Protein AF-A0A2E7DPV4-F1 (afdb_monomer_lite)

Structure (mmCIF, N/CA/C/O backbone):
data_AF-A0A2E7DPV4-F1
#
_entry.id   AF-A0A2E7DPV4-F1
#
loop_
_atom_site.group_PDB
_atom_site.id
_atom_site.type_symbol
_atom_site.label_atom_id
_atom_site.label_alt_id
_atom_site.label_comp_id
_atom_site.label_asym_id
_atom_site.label_entity_id
_atom_site.label_seq_id
_atom_site.pdbx_PDB_ins_code
_atom_site.Cartn_x
_atom_site.Cartn_y
_atom_site.Cartn_z
_atom_site.occupancy
_atom_site.B_iso_or_equiv
_atom_site.auth_seq_id
_atom_site.auth_comp_id
_atom_site.auth_asym_id
_atom_site.auth_atom_id
_atom_site.pdbx_PDB_model_num
ATOM 1 N N . MET A 1 1 ? -15.665 -4.198 -2.632 1.00 67.81 1 MET A N 1
ATOM 2 C CA . MET A 1 1 ? -15.375 -3.955 -4.067 1.00 67.81 1 MET A CA 1
ATOM 3 C C . MET A 1 1 ? -13.875 -3.827 -4.183 1.00 67.81 1 MET A C 1
ATOM 5 O O . MET A 1 1 ? -13.317 -3.125 -3.350 1.00 67.81 1 MET A O 1
ATOM 9 N N . ILE A 1 2 ? -13.249 -4.512 -5.136 1.00 69.31 2 ILE A N 1
ATOM 10 C CA . ILE A 1 2 ? -11.830 -4.318 -5.422 1.00 69.31 2 ILE A CA 1
ATOM 11 C C . ILE A 1 2 ? -11.692 -3.713 -6.819 1.00 69.31 2 ILE A C 1
ATOM 13 O O . ILE A 1 2 ? -12.317 -4.204 -7.759 1.00 69.31 2 ILE A O 1
ATOM 17 N N . ASP A 1 3 ? -10.937 -2.629 -6.908 1.00 80.12 3 ASP A N 1
ATOM 18 C CA . ASP A 1 3 ? -10.481 -1.984 -8.138 1.00 80.12 3 ASP A CA 1
ATOM 19 C C . ASP A 1 3 ? -8.960 -2.196 -8.246 1.00 80.12 3 ASP A C 1
ATOM 21 O O . ASP A 1 3 ? -8.350 -2.760 -7.336 1.00 80.12 3 ASP A O 1
ATOM 25 N N . GLN A 1 4 ? -8.329 -1.766 -9.333 1.00 80.81 4 GLN A N 1
ATOM 26 C CA . GLN A 1 4 ? -6.889 -1.855 -9.548 1.00 80.81 4 GLN A CA 1
ATOM 27 C C . GLN A 1 4 ? -6.087 -1.220 -8.407 1.00 80.81 4 GLN A C 1
ATOM 29 O O . GLN A 1 4 ? -5.047 -1.764 -8.047 1.00 80.81 4 GLN A O 1
ATOM 34 N N . THR A 1 5 ? -6.581 -0.129 -7.818 1.00 92.75 5 THR A N 1
ATOM 35 C CA . THR A 1 5 ? -5.847 0.657 -6.818 1.00 92.75 5 THR A CA 1
ATOM 36 C C . THR A 1 5 ? -6.545 0.777 -5.468 1.00 92.75 5 THR A C 1
ATOM 38 O O . THR A 1 5 ? -5.992 1.401 -4.576 1.00 92.75 5 THR A O 1
ATOM 41 N N . PHE A 1 6 ? -7.727 0.188 -5.257 1.00 97.06 6 PHE A N 1
ATOM 42 C CA . PHE A 1 6 ? -8.367 0.245 -3.940 1.00 97.06 6 PHE A CA 1
ATOM 43 C C . PHE A 1 6 ? -9.228 -0.976 -3.620 1.00 97.06 6 PHE A C 1
ATOM 45 O O . PHE A 1 6 ? -9.731 -1.676 -4.502 1.00 97.06 6 PHE A O 1
ATOM 52 N N . LEU A 1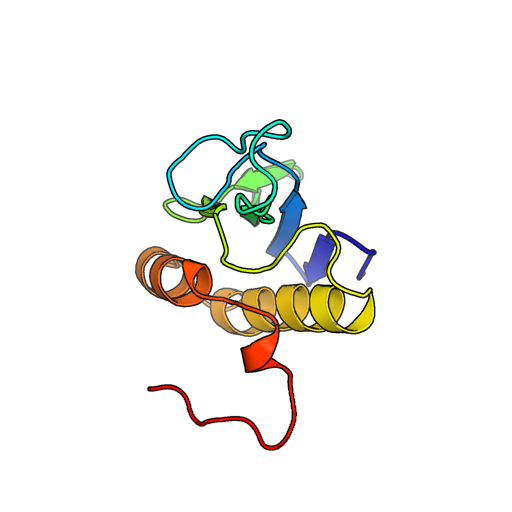 7 ? -9.441 -1.212 -2.327 1.00 98.19 7 LEU A N 1
ATOM 53 C CA . LEU A 1 7 ? -10.310 -2.251 -1.788 1.00 98.19 7 LEU A CA 1
ATOM 54 C C . LEU A 1 7 ? -11.197 -1.675 -0.683 1.00 98.19 7 LEU A C 1
ATOM 56 O O . LEU A 1 7 ? -10.708 -1.142 0.304 1.00 98.19 7 LEU A O 1
ATOM 60 N N . VAL A 1 8 ? -12.513 -1.843 -0.825 1.00 97.94 8 VAL A N 1
ATOM 61 C CA . VAL A 1 8 ? -13.504 -1.527 0.217 1.00 97.94 8 VAL A CA 1
ATOM 62 C C . VAL A 1 8 ? -14.128 -2.807 0.761 1.00 97.94 8 VAL A C 1
ATOM 64 O O . VAL A 1 8 ? -14.678 -3.607 -0.013 1.00 97.94 8 VAL A O 1
ATOM 67 N N . GLN A 1 9 ? -14.116 -2.944 2.087 1.00 97.25 9 GLN A N 1
ATOM 68 C CA . GLN A 1 9 ? -14.791 -3.986 2.854 1.00 97.25 9 GLN A CA 1
ATOM 69 C C . GLN A 1 9 ? -15.478 -3.336 4.058 1.00 97.25 9 GLN A C 1
ATOM 71 O O . GLN A 1 9 ? -14.812 -2.722 4.877 1.00 97.25 9 GLN A O 1
ATOM 76 N N . GLY A 1 10 ? -16.804 -3.455 4.172 1.00 95.69 10 GLY A N 1
ATOM 77 C CA . GLY A 1 10 ? -17.546 -2.860 5.290 1.00 95.69 10 GLY A CA 1
ATOM 78 C C . GLY A 1 10 ? -17.326 -1.346 5.421 1.00 95.69 10 GLY A C 1
ATOM 79 O O . GLY A 1 10 ? -17.588 -0.590 4.484 1.00 95.69 10 GLY A O 1
ATOM 80 N N . ASP A 1 11 ? -16.862 -0.932 6.595 1.00 95.94 11 ASP A N 1
ATOM 81 C CA . ASP A 1 11 ? -16.482 0.427 6.993 1.00 95.94 11 ASP A CA 1
ATOM 82 C C . ASP A 1 11 ? -14.976 0.704 6.852 1.00 95.94 11 ASP A C 1
ATOM 84 O O . ASP A 1 11 ?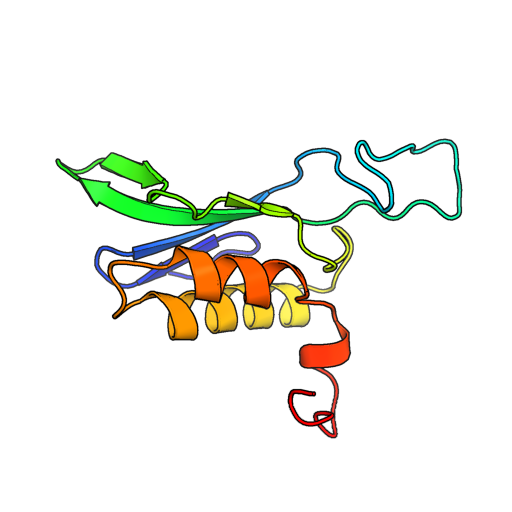 -14.501 1.741 7.310 1.00 95.94 11 ASP A O 1
ATOM 88 N N . ARG A 1 12 ? -14.235 -0.184 6.180 1.00 97.44 12 ARG A N 1
ATOM 89 C CA . ARG A 1 12 ? -12.801 -0.061 5.917 1.00 97.44 12 ARG A CA 1
ATOM 90 C C . ARG A 1 12 ? -12.522 0.074 4.424 1.00 97.44 12 ARG A C 1
ATOM 92 O O . ARG A 1 12 ? -13.105 -0.625 3.584 1.00 97.44 12 ARG A O 1
ATOM 99 N N . ARG A 1 13 ? -11.572 0.939 4.092 1.00 98.06 13 ARG A N 1
ATOM 100 C CA . ARG A 1 13 ? -11.053 1.136 2.742 1.00 98.06 13 ARG A CA 1
ATOM 101 C C . ARG A 1 13 ? -9.527 1.156 2.771 1.00 98.06 13 ARG A C 1
ATOM 103 O O . ARG A 1 13 ? -8.934 1.710 3.685 1.00 98.06 13 ARG A O 1
ATOM 110 N N . VAL A 1 14 ? -8.915 0.534 1.772 1.00 98.44 14 VAL A N 1
ATOM 111 C CA . VAL A 1 14 ? -7.477 0.601 1.510 1.00 98.44 14 VAL A CA 1
ATOM 112 C C . VAL A 1 14 ? -7.287 1.149 0.108 1.00 98.44 14 VAL A C 1
ATOM 114 O O . VAL A 1 14 ? -7.907 0.633 -0.823 1.00 98.44 14 VAL A O 1
ATOM 117 N N . ASP A 1 15 ? -6.427 2.146 -0.047 1.00 98.25 15 ASP A N 1
ATOM 118 C CA . ASP A 1 15 ? -6.034 2.700 -1.343 1.00 98.25 15 ASP A CA 1
ATOM 119 C C . ASP A 1 15 ? -4.540 2.520 -1.559 1.00 98.25 15 ASP A C 1
ATOM 121 O O . ASP A 1 15 ? -3.771 2.557 -0.607 1.00 98.25 15 ASP A O 1
ATOM 125 N N . LEU A 1 16 ? -4.148 2.358 -2.818 1.00 98.12 16 LEU A N 1
ATOM 126 C CA . LEU A 1 16 ? -2.793 2.505 -3.320 1.00 98.12 16 LEU A CA 1
ATOM 127 C C . LEU A 1 16 ? -2.766 3.705 -4.264 1.00 98.12 16 LEU A C 1
ATOM 129 O O . LEU A 1 16 ? -3.593 3.804 -5.173 1.00 98.12 16 LEU A O 1
ATOM 133 N N . TRP A 1 17 ? -1.826 4.620 -4.068 1.00 96.88 17 TRP A N 1
ATOM 134 C CA . TRP A 1 17 ? -1.704 5.817 -4.896 1.00 96.88 17 TRP A CA 1
ATOM 135 C C . TRP A 1 17 ? -0.243 6.236 -5.087 1.00 96.88 17 TRP A C 1
ATOM 137 O O . TRP A 1 17 ? 0.624 5.904 -4.280 1.00 96.88 17 TRP A O 1
ATOM 147 N N . GLN A 1 18 ? 0.041 6.909 -6.206 1.00 96.31 18 GLN A N 1
ATOM 148 C CA . GLN A 1 18 ? 1.389 7.367 -6.554 1.00 96.31 18 GLN A CA 1
ATOM 149 C C . GLN A 1 18 ? 1.657 8.682 -5.830 1.00 96.31 18 GLN A C 1
ATOM 151 O O . GLN A 1 18 ? 1.082 9.713 -6.182 1.00 96.31 18 GLN A O 1
ATOM 156 N N . ALA A 1 19 ? 2.500 8.635 -4.804 1.00 95.56 19 ALA A N 1
ATOM 157 C CA . ALA A 1 19 ? 2.934 9.825 -4.081 1.00 95.56 19 ALA A CA 1
ATOM 158 C C . ALA A 1 19 ? 4.182 10.478 -4.700 1.00 95.56 19 ALA A C 1
ATOM 160 O O . ALA A 1 19 ? 4.590 11.540 -4.236 1.00 95.56 19 ALA A O 1
ATOM 161 N N . GLY A 1 20 ? 4.765 9.865 -5.742 1.00 96.19 20 GLY A N 1
ATOM 162 C CA . GLY A 1 20 ? 6.066 10.250 -6.283 1.00 96.19 20 GLY A CA 1
ATOM 163 C C . GLY A 1 20 ? 7.209 9.886 -5.337 1.00 96.19 20 GLY A C 1
ATOM 164 O O . GLY A 1 20 ? 8.147 10.662 -5.207 1.00 96.19 20 GLY A O 1
ATOM 165 N N . GLU A 1 21 ? 7.114 8.748 -4.644 1.00 95.12 21 GLU A N 1
ATOM 166 C CA . GLU A 1 21 ? 8.101 8.280 -3.662 1.00 95.12 21 GLU A CA 1
ATOM 167 C C . GLU A 1 21 ? 8.994 7.190 -4.273 1.00 95.12 21 GLU A C 1
ATOM 169 O O . GLU A 1 21 ? 8.512 6.325 -5.001 1.00 95.12 21 GLU A O 1
ATOM 174 N N . GLY A 1 22 ? 10.290 7.231 -3.969 1.00 95.38 22 GLY A N 1
ATOM 175 C CA . GLY A 1 22 ? 11.308 6.271 -4.393 1.00 95.38 22 GLY A CA 1
ATOM 176 C C . GLY A 1 22 ? 12.172 5.779 -3.230 1.00 95.38 22 GLY A C 1
ATOM 177 O O . GLY A 1 22 ? 11.801 5.895 -2.059 1.00 95.38 22 GLY A O 1
ATOM 178 N N . TRP A 1 23 ? 13.355 5.232 -3.521 1.00 92.19 23 TRP A N 1
ATOM 179 C CA . TRP A 1 23 ? 14.195 4.578 -2.501 1.00 92.19 23 TRP A CA 1
ATOM 180 C C . TRP A 1 23 ? 14.681 5.511 -1.387 1.00 92.19 23 TRP A C 1
ATOM 182 O O . TRP A 1 23 ? 14.912 5.065 -0.263 1.00 92.19 23 TRP A O 1
ATOM 192 N N . ASN A 1 24 ? 14.885 6.792 -1.700 1.00 91.31 24 ASN A N 1
ATOM 193 C CA . ASN A 1 24 ? 15.520 7.763 -0.804 1.00 91.31 24 ASN A CA 1
ATOM 194 C C . ASN A 1 24 ? 14.686 9.042 -0.618 1.00 91.31 24 ASN A C 1
ATOM 196 O O . ASN A 1 24 ? 15.248 10.120 -0.421 1.00 91.31 24 ASN A O 1
ATOM 200 N N . GLY A 1 25 ? 13.357 8.927 -0.662 1.00 91.88 25 GLY A N 1
ATOM 201 C CA . GLY A 1 25 ? 12.437 10.062 -0.567 1.00 91.88 25 GLY A CA 1
ATOM 202 C C . GLY A 1 25 ? 11.650 10.217 -1.855 1.00 91.88 25 GLY A C 1
ATOM 203 O O . GLY A 1 25 ? 10.956 9.286 -2.242 1.00 91.88 25 GLY A O 1
ATOM 204 N N . ASP A 1 26 ? 11.757 11.370 -2.506 1.00 96.44 26 ASP A N 1
ATOM 205 C CA . ASP A 1 26 ? 11.066 11.618 -3.771 1.00 96.44 26 ASP A CA 1
ATOM 206 C C . ASP A 1 26 ? 11.694 10.790 -4.901 1.00 96.44 26 ASP A C 1
ATOM 208 O O . ASP A 1 26 ? 12.919 10.710 -5.019 1.00 96.44 26 ASP A O 1
ATOM 212 N N . PHE A 1 27 ? 10.846 10.204 -5.741 1.00 97.00 27 PHE A N 1
ATOM 213 C CA . PHE A 1 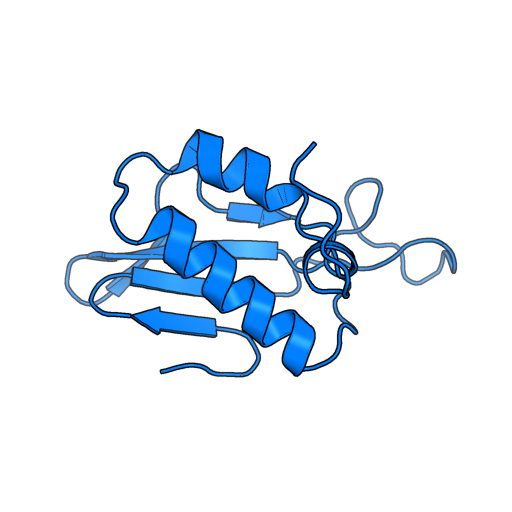27 ? 11.245 9.488 -6.943 1.00 97.00 27 PHE A CA 1
ATOM 214 C C . PHE A 1 27 ? 11.896 10.440 -7.953 1.00 97.00 27 PHE A C 1
ATOM 216 O O . PHE A 1 27 ? 11.336 11.482 -8.312 1.00 97.00 27 PHE A O 1
ATOM 223 N N . ASN A 1 28 ? 13.065 10.052 -8.458 1.00 97.00 28 ASN A N 1
ATOM 224 C CA . ASN A 1 28 ? 13.773 10.753 -9.517 1.00 97.00 28 ASN A CA 1
ATOM 225 C C . ASN A 1 28 ? 13.678 9.995 -10.859 1.00 97.00 28 ASN A C 1
ATOM 227 O O . ASN A 1 28 ? 14.430 9.042 -11.066 1.00 97.00 28 ASN A O 1
ATOM 231 N N . PRO A 1 29 ? 12.859 10.451 -11.826 1.00 95.19 29 PRO A N 1
ATOM 232 C CA . PRO A 1 29 ? 12.717 9.780 -13.122 1.00 95.19 29 PRO A CA 1
ATOM 233 C C . PRO A 1 29 ? 13.978 9.831 -14.002 1.00 95.19 29 PRO A C 1
ATOM 235 O O . PRO A 1 29 ? 14.066 9.081 -14.975 1.00 95.19 29 PRO A O 1
ATOM 238 N N . ASP A 1 30 ? 14.945 10.701 -13.68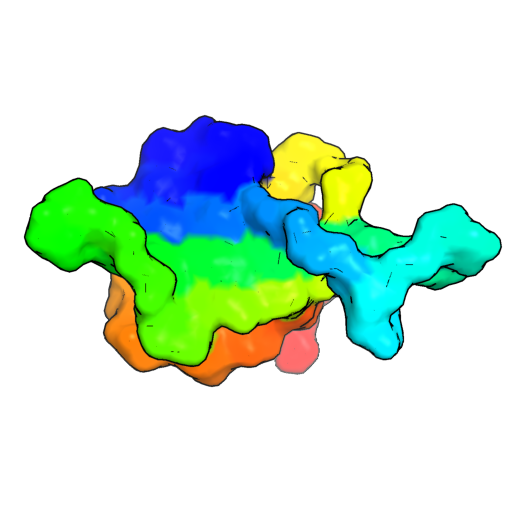7 1.00 97.25 30 ASP A N 1
ATOM 239 C CA . ASP A 1 30 ? 16.223 10.785 -14.402 1.00 97.25 30 ASP A CA 1
ATOM 240 C C . ASP A 1 30 ? 17.277 9.792 -13.863 1.00 97.25 30 ASP A C 1
ATOM 242 O O . ASP A 1 30 ? 18.317 9.602 -14.503 1.00 97.25 30 ASP A O 1
ATOM 246 N N . ASP A 1 31 ? 17.041 9.150 -12.709 1.00 96.19 31 ASP A N 1
ATOM 247 C CA . ASP A 1 31 ? 17.892 8.073 -12.190 1.00 96.19 31 ASP A CA 1
ATOM 248 C C . ASP A 1 31 ? 17.299 6.704 -12.564 1.00 96.19 31 ASP A C 1
ATOM 250 O O . ASP A 1 31 ? 16.289 6.293 -11.997 1.00 96.19 31 ASP A O 1
ATOM 254 N N . PRO A 1 32 ? 17.927 5.939 -13.476 1.00 94.12 32 PRO A N 1
ATOM 255 C CA . PRO A 1 32 ? 17.402 4.645 -13.910 1.00 94.12 32 PRO A CA 1
ATOM 256 C C . PRO A 1 32 ? 17.414 3.564 -12.817 1.00 94.12 32 PRO A C 1
ATOM 258 O O . PRO A 1 32 ? 16.913 2.467 -13.060 1.00 94.12 32 PRO A O 1
ATOM 261 N N . ASN A 1 33 ? 18.029 3.825 -11.660 1.00 95.12 33 ASN A N 1
ATOM 262 C CA . ASN A 1 33 ? 18.034 2.907 -10.521 1.00 95.12 33 ASN A CA 1
ATOM 263 C C . ASN A 1 33 ? 17.027 3.300 -9.439 1.00 95.12 33 ASN A C 1
ATOM 265 O O . ASN A 1 33 ? 16.858 2.540 -8.482 1.00 95.12 33 ASN A O 1
ATOM 269 N N . ASP A 1 34 ? 16.393 4.468 -9.559 1.00 96.44 34 ASP A N 1
ATOM 270 C CA . ASP A 1 34 ? 15.324 4.845 -8.651 1.00 96.44 34 ASP A CA 1
ATOM 271 C C . ASP A 1 34 ? 14.010 4.226 -9.127 1.00 96.44 34 ASP A C 1
ATOM 273 O O . ASP A 1 34 ? 13.703 4.201 -10.320 1.00 96.44 34 ASP A O 1
ATOM 277 N N . VAL A 1 35 ? 13.261 3.654 -8.193 1.00 96.75 35 VAL A N 1
ATOM 278 C CA . VAL A 1 35 ? 12.026 2.921 -8.480 1.00 96.75 35 VAL A CA 1
ATOM 279 C C . VAL A 1 35 ? 10.907 3.646 -7.771 1.00 96.75 35 VAL A C 1
ATOM 281 O O . VAL A 1 35 ? 10.964 3.812 -6.558 1.00 96.75 35 VAL A O 1
ATOM 284 N N . GLU A 1 36 ? 9.892 4.067 -8.519 1.00 97.88 36 GLU A N 1
ATOM 285 C CA . GLU A 1 36 ? 8.708 4.671 -7.923 1.00 97.88 36 GLU A CA 1
ATOM 286 C C . GLU A 1 36 ? 7.866 3.601 -7.215 1.00 97.88 36 GLU A C 1
ATOM 288 O O . GLU A 1 36 ? 7.551 2.548 -7.786 1.00 97.88 36 GLU A O 1
ATOM 293 N N . PHE A 1 37 ? 7.471 3.883 -5.977 1.00 98.00 37 PHE A N 1
ATOM 294 C CA . PHE A 1 37 ? 6.706 2.984 -5.126 1.00 98.00 37 PHE A CA 1
ATOM 295 C C . PHE A 1 37 ? 5.286 3.483 -4.875 1.00 98.00 37 PHE A C 1
ATOM 297 O O . PHE A 1 37 ? 5.003 4.681 -4.808 1.00 98.00 37 PHE A O 1
ATOM 304 N N . TRP A 1 38 ? 4.366 2.534 -4.702 1.00 97.75 38 TRP A N 1
ATOM 305 C CA . TRP A 1 38 ? 3.027 2.838 -4.218 1.00 97.75 38 TRP A CA 1
ATOM 306 C C . TRP A 1 38 ? 3.077 3.323 -2.765 1.00 97.75 38 TRP A C 1
ATOM 308 O O . TRP A 1 38 ? 3.758 2.727 -1.929 1.00 97.75 38 TRP A O 1
ATOM 318 N N . ARG A 1 39 ? 2.260 4.322 -2.433 1.00 98.19 39 ARG A N 1
ATOM 319 C CA . ARG A 1 39 ? 1.836 4.600 -1.057 1.00 98.19 39 ARG A CA 1
ATOM 320 C C . ARG A 1 39 ? 0.506 3.912 -0.798 1.00 98.19 39 ARG A C 1
ATOM 322 O O . ARG A 1 39 ? -0.313 3.850 -1.714 1.00 98.19 39 ARG A O 1
ATOM 329 N N . PHE A 1 40 ? 0.261 3.446 0.425 1.00 98.38 40 PHE A N 1
ATOM 330 C CA . PHE A 1 40 ? -1.081 3.047 0.843 1.00 98.38 40 PHE A CA 1
ATOM 331 C C . PHE A 1 40 ? -1.667 3.960 1.911 1.00 98.38 40 PHE A C 1
ATOM 333 O O . PHE A 1 40 ? -0.936 4.442 2.774 1.00 98.38 40 PHE A O 1
ATOM 340 N N . ASP A 1 41 ? -2.993 4.097 1.881 1.00 98.38 41 ASP A N 1
ATOM 341 C CA . ASP A 1 41 ? -3.793 4.666 2.965 1.00 98.38 41 ASP A CA 1
ATOM 342 C C . ASP A 1 41 ? -4.795 3.631 3.473 1.00 98.38 41 ASP A C 1
ATOM 344 O O . ASP A 1 41 ? -5.442 2.938 2.683 1.00 98.38 41 ASP A O 1
ATOM 348 N N . VAL A 1 42 ? -4.967 3.562 4.791 1.00 98.38 42 VAL A N 1
ATOM 349 C CA . VAL A 1 42 ? -6.062 2.829 5.431 1.00 98.38 42 VAL A CA 1
ATOM 350 C C . VAL A 1 42 ? -7.058 3.843 5.970 1.00 98.38 42 VAL A C 1
ATOM 352 O O . VAL A 1 42 ? -6.723 4.694 6.790 1.00 98.38 42 VAL A O 1
ATOM 355 N N . GLN A 1 43 ? -8.293 3.750 5.496 1.00 98.25 43 GLN A N 1
ATOM 356 C CA . GLN A 1 43 ? -9.354 4.701 5.787 1.00 98.25 43 GLN A CA 1
ATOM 357 C C . GLN A 1 43 ? -10.538 4.006 6.446 1.00 98.25 43 GLN A C 1
ATOM 359 O O . GLN A 1 43 ? -10.907 2.891 6.065 1.00 98.25 43 GLN A O 1
ATOM 364 N N . GLU A 1 44 ? -11.185 4.692 7.375 1.00 97.12 44 GLU A N 1
ATOM 365 C CA . GLU A 1 44 ? -12.446 4.267 7.972 1.00 97.12 44 GLU A CA 1
ATOM 366 C C . GLU A 1 44 ? -13.598 5.183 7.556 1.00 97.12 44 GLU A C 1
ATOM 368 O O . GLU A 1 44 ? -13.397 6.292 7.050 1.00 97.12 44 GLU A O 1
ATOM 373 N N . ARG A 1 45 ? -14.832 4.693 7.702 1.00 96.69 45 ARG A N 1
ATOM 374 C CA . ARG A 1 45 ? -16.021 5.451 7.318 1.00 96.69 45 ARG A CA 1
ATOM 375 C C . ARG A 1 45 ? -16.592 6.241 8.495 1.00 96.69 45 ARG A C 1
ATOM 377 O O . ARG A 1 45 ? -17.292 5.668 9.327 1.00 96.69 45 ARG A O 1
ATOM 384 N N . ILE A 1 46 ? -16.395 7.558 8.499 1.00 95.12 46 ILE A N 1
ATOM 385 C CA . ILE A 1 46 ? -16.884 8.486 9.532 1.00 95.12 46 ILE A CA 1
ATOM 386 C C . ILE A 1 46 ? -17.896 9.443 8.898 1.00 95.12 46 ILE A C 1
ATOM 388 O O . ILE A 1 46 ? -17.640 10.031 7.851 1.00 95.12 46 ILE A O 1
ATOM 392 N N . ASP A 1 47 ? -19.103 9.527 9.466 1.00 95.31 47 ASP A N 1
ATOM 393 C CA . ASP A 1 47 ? -20.196 10.393 8.985 1.00 95.31 47 ASP A CA 1
ATOM 394 C C . ASP A 1 47 ? -20.471 10.300 7.468 1.00 95.31 47 ASP A C 1
ATOM 396 O O . ASP A 1 47 ? -20.848 11.253 6.782 1.00 95.31 47 ASP A O 1
ATOM 400 N N . GLY A 1 48 ? -20.302 9.090 6.925 1.00 94.50 48 GLY A N 1
ATOM 401 C CA . GLY A 1 48 ? -20.520 8.779 5.515 1.00 94.50 48 GLY A CA 1
ATOM 402 C C . GLY A 1 48 ? -19.352 9.118 4.585 1.00 94.50 48 GLY A C 1
ATOM 403 O O . GLY A 1 48 ? -19.425 8.722 3.417 1.00 94.50 48 GLY A O 1
ATOM 404 N N . GLN A 1 49 ? -18.297 9.761 5.089 1.00 96.69 49 GLN A N 1
ATOM 405 C CA . GLN A 1 49 ? -17.047 10.064 4.390 1.00 96.69 49 GLN A CA 1
ATOM 406 C C . GLN A 1 49 ? -15.973 9.016 4.695 1.00 96.69 49 GLN A C 1
ATOM 408 O O . GLN A 1 49 ? -16.080 8.278 5.671 1.00 96.69 49 GLN A O 1
ATOM 413 N N . TRP A 1 50 ? -14.969 8.923 3.826 1.00 97.50 50 TRP A N 1
ATOM 414 C CA . TRP A 1 50 ? -13.761 8.144 4.090 1.00 97.50 50 TRP A CA 1
ATOM 415 C C . TRP A 1 50 ? -12.717 9.071 4.699 1.00 97.50 50 TRP A C 1
ATOM 417 O O . TRP A 1 50 ? -12.421 10.112 4.112 1.00 97.50 50 TRP A O 1
ATOM 427 N N . GLU A 1 51 ? -12.196 8.697 5.859 1.00 97.12 51 GLU A N 1
ATOM 428 C CA . GLU A 1 51 ? -11.146 9.433 6.555 1.00 97.12 51 GLU A CA 1
ATOM 429 C C . GLU A 1 51 ? -9.968 8.495 6.809 1.00 97.12 51 GLU A C 1
ATOM 431 O O . GLU A 1 51 ? -10.155 7.366 7.269 1.00 97.12 51 GLU A O 1
ATOM 436 N N . THR A 1 52 ? -8.753 8.939 6.477 1.00 96.75 52 THR A N 1
ATOM 437 C CA . THR A 1 52 ? -7.531 8.186 6.778 1.00 96.75 52 THR A CA 1
ATOM 438 C C . THR A 1 52 ? -7.388 8.037 8.282 1.00 96.75 52 THR A C 1
ATOM 440 O O . THR A 1 52 ? -7.450 9.019 9.018 1.00 96.75 52 THR A O 1
ATOM 443 N N . MET A 1 53 ? -7.187 6.801 8.726 1.00 96.75 53 MET A N 1
ATOM 444 C CA . MET A 1 53 ? -6.962 6.501 10.132 1.00 96.75 53 MET A CA 1
ATOM 445 C C . MET A 1 53 ? -5.631 7.094 10.607 1.00 96.75 53 MET A C 1
ATOM 447 O O . MET A 1 53 ? -4.678 7.231 9.833 1.00 96.75 53 MET A O 1
ATOM 451 N N . ASP A 1 54 ? -5.544 7.388 11.903 1.00 95.75 54 ASP A N 1
ATOM 452 C CA . ASP A 1 54 ? -4.295 7.821 12.528 1.00 95.75 54 ASP A CA 1
ATOM 453 C C . ASP A 1 54 ? -3.177 6.789 12.303 1.00 95.75 54 ASP A C 1
ATOM 455 O O . ASP A 1 54 ? -3.374 5.587 12.501 1.00 95.75 54 ASP A O 1
ATOM 459 N N . ASP A 1 55 ? -1.987 7.275 11.925 1.00 95.88 55 ASP A N 1
ATOM 460 C CA . ASP A 1 55 ? -0.812 6.445 11.627 1.00 95.88 55 ASP A CA 1
ATOM 461 C C . ASP A 1 55 ? -1.115 5.319 10.610 1.00 95.88 55 ASP A C 1
ATOM 463 O O . ASP A 1 55 ? -0.803 4.148 10.846 1.00 95.88 55 ASP A O 1
ATOM 467 N N . ALA A 1 56 ? -1.748 5.660 9.482 1.00 97.38 56 ALA A N 1
ATOM 468 C CA . ALA A 1 56 ? -2.171 4.673 8.486 1.00 97.38 56 ALA A CA 1
ATOM 469 C C . ALA A 1 56 ? -1.916 5.076 7.021 1.00 97.38 56 ALA A C 1
ATOM 471 O O . ALA A 1 56 ? -2.653 4.658 6.129 1.00 97.38 56 ALA A O 1
ATOM 472 N N . SER A 1 57 ? -0.868 5.873 6.781 1.00 97.56 57 SER A N 1
ATOM 473 C CA . SER A 1 57 ? -0.423 6.297 5.446 1.00 97.56 57 SER A CA 1
ATOM 474 C C . SER A 1 57 ? 1.086 6.105 5.276 1.00 97.56 57 SER A C 1
ATOM 476 O O . SER A 1 57 ? 1.875 6.838 5.878 1.00 97.56 57 SER A O 1
ATOM 478 N N . TYR A 1 58 ? 1.500 5.124 4.470 1.00 98.00 58 TYR A N 1
ATOM 479 C CA . TYR A 1 58 ? 2.911 4.732 4.346 1.00 98.00 58 TYR A CA 1
ATOM 480 C C . TYR A 1 58 ? 3.305 4.423 2.905 1.00 98.00 58 TYR A C 1
ATOM 482 O O . TYR A 1 58 ? 2.550 3.801 2.156 1.00 98.00 58 TYR A O 1
ATOM 490 N N . CYS A 1 59 ? 4.527 4.823 2.548 1.00 97.06 59 CYS A N 1
ATOM 491 C CA . CYS A 1 59 ? 5.209 4.319 1.361 1.00 97.06 59 CYS A CA 1
ATOM 492 C C . CYS A 1 59 ? 5.422 2.804 1.497 1.00 97.06 59 CYS A C 1
ATOM 494 O O . CYS A 1 59 ? 5.590 2.294 2.609 1.00 97.06 59 CYS A O 1
ATOM 496 N N . THR A 1 60 ? 5.398 2.089 0.378 1.00 97.06 60 THR A N 1
ATOM 497 C CA . THR A 1 60 ? 5.703 0.656 0.310 1.00 97.06 60 THR A CA 1
ATOM 498 C C . THR A 1 60 ? 7.045 0.415 -0.378 1.00 97.06 60 THR A C 1
ATOM 500 O O . THR A 1 60 ? 7.695 1.341 -0.848 1.00 97.06 60 THR A O 1
ATOM 503 N N . GLN A 1 61 ? 7.436 -0.851 -0.506 1.00 96.88 61 GLN A N 1
ATOM 504 C CA . GLN A 1 61 ? 8.455 -1.291 -1.463 1.00 96.88 61 GLN A CA 1
ATOM 505 C C . GLN A 1 61 ? 7.811 -2.000 -2.662 1.00 96.88 61 GLN A C 1
ATOM 507 O O . GLN A 1 61 ? 8.424 -2.863 -3.292 1.00 96.88 61 GLN A O 1
ATOM 512 N N . LEU A 1 62 ? 6.545 -1.682 -2.956 1.00 96.88 62 LEU A N 1
ATOM 513 C CA . LEU A 1 62 ? 5.791 -2.228 -4.074 1.00 96.88 62 LEU A CA 1
ATOM 514 C C . LEU A 1 62 ? 5.885 -1.259 -5.261 1.00 96.88 62 LEU A C 1
ATOM 516 O O . LEU A 1 62 ? 5.296 -0.177 -5.189 1.00 96.88 62 LEU A O 1
ATOM 520 N N . PRO A 1 63 ? 6.590 -1.614 -6.350 1.00 97.12 63 PRO A N 1
ATOM 521 C CA . PRO A 1 63 ? 6.740 -0.738 -7.508 1.00 97.12 63 PRO A CA 1
ATOM 522 C C . PRO A 1 63 ? 5.399 -0.350 -8.133 1.00 97.12 63 PRO A C 1
ATOM 524 O O . PRO A 1 63 ? 4.485 -1.183 -8.210 1.00 97.12 63 PRO A O 1
ATOM 527 N N . VAL A 1 64 ? 5.289 0.883 -8.635 1.00 96.50 64 VAL A N 1
ATOM 528 C CA . VAL A 1 64 ? 4.059 1.372 -9.287 1.00 96.50 64 VAL A CA 1
ATOM 529 C C . VAL A 1 64 ? 3.682 0.596 -10.553 1.00 96.50 64 VAL A C 1
ATOM 531 O O . VAL A 1 64 ? 2.508 0.537 -10.921 1.00 96.50 64 VAL A O 1
ATOM 534 N N . ASP A 1 65 ? 4.661 -0.041 -11.194 1.00 94.62 65 ASP A N 1
ATOM 535 C CA . ASP A 1 65 ? 4.512 -0.865 -12.396 1.00 94.62 65 ASP A CA 1
ATOM 536 C C . ASP A 1 65 ? 4.241 -2.354 -12.099 1.00 94.62 65 ASP A C 1
ATOM 538 O O . ASP A 1 65 ? 4.160 -3.166 -13.025 1.00 94.62 65 ASP A O 1
ATOM 542 N N . SER A 1 66 ? 4.047 -2.713 -10.822 1.00 94.94 66 SER A N 1
ATOM 543 C CA . SER A 1 66 ? 3.659 -4.064 -10.405 1.00 94.94 66 SER A CA 1
ATOM 544 C C . SER A 1 66 ? 2.415 -4.553 -11.151 1.00 94.94 66 SER A C 1
ATOM 546 O O . SER A 1 66 ? 1.454 -3.811 -11.380 1.00 94.94 66 SER A O 1
ATOM 548 N N . ASP A 1 67 ? 2.400 -5.841 -11.498 1.00 93.62 67 ASP A N 1
ATOM 549 C CA . ASP A 1 67 ? 1.277 -6.426 -12.219 1.00 93.62 67 ASP A CA 1
ATOM 550 C C . ASP A 1 67 ? -0.020 -6.393 -11.392 1.00 93.62 67 ASP A C 1
ATOM 552 O O . ASP A 1 67 ? -0.015 -6.405 -10.158 1.00 93.62 67 ASP A O 1
ATOM 556 N N . PHE A 1 68 ? -1.158 -6.423 -12.092 1.00 92.50 68 PHE A N 1
ATOM 557 C CA . PHE A 1 68 ? -2.479 -6.369 -11.468 1.00 92.50 68 PHE A CA 1
ATOM 558 C C . PHE A 1 68 ? -2.657 -7.407 -10.349 1.00 92.50 68 PHE A C 1
ATOM 560 O O . PHE A 1 68 ? -3.211 -7.087 -9.303 1.00 92.50 68 PHE A O 1
ATOM 567 N N . THR A 1 69 ? -2.180 -8.641 -10.523 1.00 93.00 69 THR A N 1
ATOM 568 C CA . THR A 1 69 ? -2.346 -9.700 -9.515 1.00 93.00 69 THR A CA 1
ATOM 569 C C . THR A 1 69 ? -1.575 -9.374 -8.243 1.00 93.00 69 THR A C 1
ATOM 571 O O . THR A 1 69 ? -2.105 -9.558 -7.145 1.00 93.00 69 THR A O 1
ATOM 574 N N . THR A 1 70 ? -0.348 -8.878 -8.374 1.00 94.62 70 THR A N 1
ATOM 575 C CA . THR A 1 70 ? 0.491 -8.464 -7.244 1.00 94.62 70 THR A CA 1
ATOM 576 C C . THR A 1 70 ? -0.150 -7.300 -6.487 1.00 94.62 70 THR A C 1
ATOM 578 O O . THR A 1 70 ? -0.342 -7.393 -5.274 1.00 94.62 70 THR A O 1
ATOM 581 N N . THR A 1 71 ? -0.621 -6.271 -7.193 1.00 96.00 71 THR A N 1
ATOM 582 C CA . THR A 1 71 ? -1.324 -5.124 -6.590 1.00 96.00 71 THR A CA 1
ATOM 583 C C . THR A 1 71 ? -2.602 -5.551 -5.857 1.00 96.00 71 THR A C 1
ATOM 585 O O . THR A 1 71 ? -2.860 -5.133 -4.729 1.00 96.00 71 THR A O 1
ATOM 588 N N . GLN A 1 72 ? -3.383 -6.469 -6.437 1.00 95.88 72 GLN A N 1
ATOM 589 C CA . GLN A 1 72 ? -4.577 -7.026 -5.791 1.00 95.88 72 GLN A CA 1
ATOM 590 C C . GLN A 1 72 ? -4.252 -7.821 -4.521 1.00 95.88 72 GLN A C 1
ATOM 592 O O . GLN A 1 72 ? -5.029 -7.792 -3.564 1.00 95.88 72 GLN A O 1
ATOM 597 N N . LYS A 1 73 ? -3.143 -8.568 -4.510 1.00 95.75 73 LYS A N 1
ATOM 598 C CA . LYS A 1 73 ? -2.693 -9.298 -3.320 1.00 95.75 73 LYS A CA 1
ATOM 599 C C . LYS A 1 73 ? -2.242 -8.333 -2.225 1.00 95.75 73 LYS A C 1
ATOM 601 O O . LYS A 1 73 ? -2.609 -8.558 -1.077 1.00 95.75 73 LYS A O 1
ATOM 606 N N . ALA A 1 74 ? -1.544 -7.252 -2.576 1.00 96.94 74 ALA A N 1
ATOM 607 C CA . ALA A 1 74 ? -1.154 -6.208 -1.631 1.00 96.94 74 ALA A CA 1
ATOM 608 C C . ALA A 1 74 ? -2.373 -5.548 -0.970 1.00 96.94 74 ALA A C 1
ATOM 610 O O . ALA A 1 74 ? -2.467 -5.543 0.255 1.00 96.94 74 ALA A O 1
ATOM 611 N N . LEU A 1 75 ? -3.357 -5.102 -1.762 1.00 98.06 75 LEU A N 1
ATOM 612 C CA . LEU A 1 75 ? -4.605 -4.521 -1.247 1.00 98.06 75 LEU A CA 1
ATOM 613 C C . LEU A 1 75 ? -5.326 -5.455 -0.267 1.00 98.06 75 LEU A C 1
ATOM 615 O O . LEU A 1 75 ? -5.752 -5.026 0.804 1.00 98.06 75 LEU A O 1
ATOM 619 N N . ARG A 1 76 ? -5.460 -6.741 -0.623 1.00 97.44 76 ARG A N 1
ATOM 620 C CA . ARG A 1 76 ? -6.093 -7.742 0.252 1.00 97.44 76 ARG A CA 1
ATOM 621 C C . ARG A 1 76 ? -5.291 -7.968 1.522 1.00 97.44 76 ARG A C 1
ATOM 623 O O . ARG A 1 76 ? -5.881 -8.016 2.587 1.00 97.44 76 ARG A O 1
ATOM 630 N N . TRP A 1 77 ? -3.969 -8.061 1.417 1.00 97.19 77 TRP A N 1
ATOM 631 C CA . TRP A 1 77 ? -3.105 -8.284 2.569 1.00 97.19 77 TRP A CA 1
ATOM 632 C C . TRP A 1 77 ? -3.187 -7.132 3.576 1.00 97.19 77 TRP A C 1
ATOM 634 O O . TRP A 1 77 ? -3.382 -7.370 4.764 1.00 97.19 77 TRP A O 1
ATOM 644 N N . ILE A 1 78 ? -3.125 -5.885 3.100 1.00 98.06 78 ILE A N 1
ATOM 645 C CA . ILE A 1 78 ? -3.281 -4.695 3.949 1.00 98.06 78 ILE A CA 1
ATOM 646 C C . ILE A 1 78 ? -4.675 -4.673 4.589 1.00 98.06 78 ILE A C 1
ATOM 648 O O . ILE A 1 78 ? -4.801 -4.412 5.785 1.00 98.06 78 ILE A O 1
ATOM 652 N N . MET A 1 79 ? -5.726 -4.980 3.822 1.00 98.12 79 MET A N 1
ATOM 653 C CA . MET A 1 79 ? -7.089 -5.065 4.352 1.00 98.12 79 MET A CA 1
ATOM 654 C C . MET A 1 79 ? -7.205 -6.138 5.440 1.00 98.12 79 MET A C 1
ATOM 656 O O . MET A 1 79 ? -7.696 -5.843 6.524 1.00 98.12 79 MET A O 1
ATOM 660 N N . ASP A 1 80 ? -6.730 -7.355 5.186 1.00 97.19 80 ASP A N 1
ATOM 661 C CA . ASP A 1 80 ? -6.844 -8.484 6.113 1.00 97.19 80 ASP A CA 1
ATOM 662 C C . ASP A 1 80 ? -6.138 -8.199 7.449 1.00 97.19 80 ASP A C 1
ATOM 664 O O . ASP A 1 80 ? -6.689 -8.488 8.513 1.00 97.19 80 ASP A O 1
ATOM 668 N N . GLU A 1 81 ? -4.955 -7.579 7.412 1.00 97.25 81 GLU A N 1
ATOM 669 C CA . GLU A 1 81 ? -4.187 -7.252 8.621 1.00 97.25 81 GLU A CA 1
ATOM 670 C C . GLU A 1 81 ? -4.785 -6.060 9.397 1.00 97.25 81 GLU A C 1
ATOM 672 O O . GLU A 1 81 ? -4.601 -5.964 10.610 1.00 97.25 81 GLU A O 1
ATOM 677 N N . THR A 1 82 ? -5.521 -5.155 8.739 1.00 97.38 82 THR A N 1
ATOM 678 C CA . THR A 1 82 ? -6.011 -3.913 9.371 1.00 97.38 82 THR A CA 1
ATOM 679 C C . THR A 1 82 ? -7.502 -3.917 9.710 1.00 97.38 82 THR A C 1
ATOM 681 O O . THR A 1 82 ? -7.899 -3.219 10.643 1.00 97.38 82 THR A O 1
ATOM 684 N N . TYR A 1 83 ? -8.333 -4.716 9.029 1.00 96.31 83 TYR A N 1
ATOM 685 C CA . TYR A 1 83 ? -9.802 -4.625 9.063 1.00 96.31 83 TYR A CA 1
ATOM 686 C C . TYR A 1 83 ? -10.408 -4.645 10.472 1.00 96.31 83 TYR A C 1
ATOM 688 O O . TYR A 1 83 ? -11.299 -3.858 10.774 1.00 96.31 83 TYR A O 1
ATOM 696 N N . SER A 1 84 ? -9.925 -5.532 11.345 1.00 92.88 84 SER A N 1
ATOM 697 C CA . SER A 1 84 ? -10.475 -5.701 12.704 1.00 92.88 84 SER A CA 1
ATOM 698 C C . SER A 1 84 ? -9.672 -4.963 13.779 1.00 92.88 84 SER A C 1
ATOM 700 O O . SER A 1 84 ? -9.808 -5.266 14.966 1.00 92.88 84 SER A O 1
ATOM 702 N N . VAL A 1 85 ? -8.791 -4.045 13.377 1.00 94.31 85 VAL A N 1
ATOM 703 C CA . VAL A 1 85 ? -7.833 -3.385 14.264 1.00 94.31 85 VAL A CA 1
ATOM 704 C C . VAL A 1 85 ? -8.074 -1.877 14.277 1.00 94.31 85 VAL A C 1
ATOM 706 O O . VAL A 1 85 ? -8.152 -1.235 13.229 1.00 94.31 85 VAL A O 1
ATOM 709 N N . ASN A 1 86 ? -8.168 -1.315 15.486 1.00 88.12 86 ASN A N 1
ATOM 710 C CA . ASN A 1 86 ? -8.361 0.124 15.692 1.00 88.12 86 ASN A CA 1
ATOM 711 C C . ASN A 1 86 ? -7.025 0.882 15.716 1.00 88.12 86 ASN A C 1
ATOM 713 O O . ASN A 1 86 ? -6.907 1.930 15.100 1.00 88.12 86 ASN A O 1
ATOM 717 N N . ASN A 1 87 ? -6.006 0.353 16.406 1.00 94.06 87 ASN A N 1
ATOM 718 C CA . ASN A 1 87 ? -4.657 0.927 16.388 1.00 94.06 87 ASN A CA 1
ATOM 719 C C . ASN A 1 87 ? -3.800 0.186 15.360 1.00 94.06 87 ASN A C 1
ATOM 721 O O . ASN A 1 87 ? -3.291 -0.902 15.637 1.00 94.06 87 ASN A O 1
ATOM 725 N N . VAL A 1 88 ? -3.670 0.779 14.177 1.00 96.69 88 VAL A N 1
ATOM 726 C CA . VAL A 1 88 ? -3.010 0.162 13.023 1.00 96.69 88 VAL A CA 1
ATOM 727 C C . VAL A 1 88 ? -1.550 0.577 12.855 1.00 96.69 88 VAL A C 1
ATOM 729 O O . VAL A 1 88 ? -0.887 -0.004 12.006 1.00 96.69 88 VAL A O 1
ATOM 732 N N . LYS A 1 89 ? -1.017 1.491 13.681 1.00 97.06 89 LYS A N 1
ATOM 733 C CA . LYS A 1 89 ? 0.332 2.071 13.527 1.00 97.06 89 LYS A CA 1
ATOM 734 C C . LYS A 1 89 ? 1.411 1.024 13.263 1.00 97.06 89 LYS A C 1
ATOM 736 O O . LYS A 1 89 ? 2.039 1.019 12.213 1.00 97.06 89 LYS A O 1
ATOM 741 N N . LYS A 1 90 ? 1.602 0.096 14.209 1.00 97.25 90 LYS A N 1
ATOM 742 C CA . LYS A 1 90 ? 2.660 -0.922 14.110 1.00 97.25 90 LYS A CA 1
ATOM 743 C C . LYS A 1 90 ? 2.441 -1.861 12.919 1.00 97.25 90 LYS A C 1
ATOM 745 O O . LYS A 1 90 ? 3.395 -2.269 12.271 1.00 97.25 90 LYS A O 1
ATOM 750 N N . ILE A 1 91 ? 1.182 -2.188 12.628 1.00 97.38 91 ILE A N 1
ATOM 751 C CA . ILE A 1 91 ? 0.821 -3.026 11.481 1.00 97.38 91 ILE A CA 1
ATOM 752 C C . ILE A 1 91 ? 1.186 -2.297 10.186 1.00 97.38 91 ILE A C 1
ATOM 754 O O . ILE A 1 91 ? 1.825 -2.879 9.321 1.00 97.38 91 ILE A O 1
ATOM 758 N N . CYS A 1 92 ? 0.853 -1.013 10.066 1.00 97.94 92 CYS A N 1
ATOM 759 C CA . CYS A 1 92 ? 1.156 -0.217 8.884 1.00 97.94 92 CYS A CA 1
ATOM 760 C C . CYS A 1 92 ? 2.665 0.037 8.719 1.00 97.94 92 CYS A C 1
ATOM 762 O O . CYS A 1 92 ? 3.165 -0.030 7.600 1.00 97.94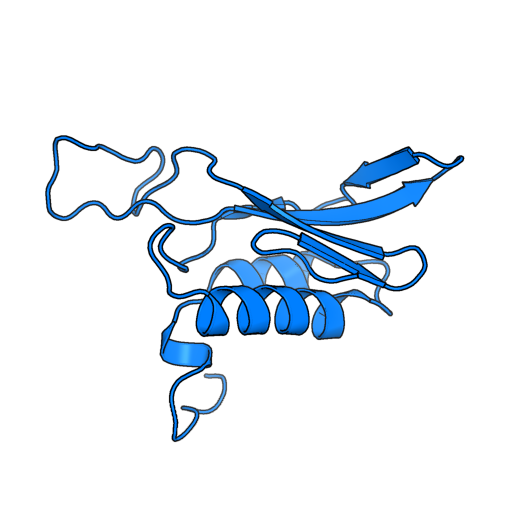 92 CYS A O 1
ATOM 764 N N . GLU A 1 93 ? 3.409 0.220 9.814 1.00 97.75 93 GLU A N 1
ATOM 765 C CA . GLU A 1 93 ? 4.878 0.258 9.798 1.00 97.75 93 GLU A CA 1
ATOM 766 C C . GLU A 1 93 ? 5.469 -1.052 9.249 1.00 97.75 93 GLU A C 1
ATOM 768 O O . GLU A 1 93 ? 6.370 -1.018 8.417 1.00 97.75 93 GLU A O 1
ATOM 773 N N . GLU A 1 94 ? 4.951 -2.214 9.652 1.00 96.88 94 GLU A N 1
ATOM 774 C CA . GLU A 1 94 ? 5.384 -3.508 9.104 1.00 96.88 94 GLU A CA 1
ATOM 775 C C . GLU A 1 94 ? 4.978 -3.676 7.629 1.00 96.88 94 GLU A C 1
ATOM 777 O O . GLU A 1 94 ? 5.754 -4.185 6.820 1.00 96.88 94 GLU A O 1
ATOM 782 N N . LEU A 1 95 ? 3.782 -3.216 7.258 1.00 97.12 95 LEU A N 1
ATOM 783 C CA . LEU A 1 95 ? 3.263 -3.272 5.890 1.00 97.12 95 LEU A CA 1
ATOM 784 C C . LEU A 1 95 ? 3.959 -2.290 4.933 1.00 97.12 95 LEU A C 1
ATOM 786 O O . LEU A 1 95 ? 3.908 -2.505 3.724 1.00 97.12 95 LEU A O 1
ATOM 790 N N . SER A 1 96 ? 4.666 -1.274 5.440 1.00 97.00 96 SER A N 1
ATOM 791 C CA . SER A 1 96 ? 5.516 -0.391 4.618 1.00 97.00 96 SER A CA 1
ATOM 792 C C . SER A 1 96 ? 6.648 -1.141 3.896 1.00 97.00 96 SER A C 1
ATOM 794 O O . SER A 1 96 ? 7.210 -0.658 2.918 1.00 97.00 96 SER A O 1
ATOM 796 N N . TRP A 1 97 ? 6.941 -2.371 4.324 1.00 96.62 97 TRP A N 1
ATOM 797 C CA . TRP A 1 97 ? 7.915 -3.260 3.692 1.00 96.62 97 TRP A CA 1
ATOM 798 C C . TRP A 1 97 ? 7.295 -4.225 2.674 1.00 96.62 97 TRP A C 1
ATOM 800 O O . TRP A 1 97 ? 8.000 -5.109 2.186 1.00 96.62 97 TRP A O 1
ATOM 810 N N . ILE A 1 98 ? 5.994 -4.106 2.359 1.00 95.69 98 ILE A N 1
ATOM 811 C CA . ILE A 1 98 ? 5.381 -4.906 1.291 1.00 95.69 98 ILE A CA 1
ATOM 812 C C . ILE A 1 98 ? 6.153 -4.677 -0.004 1.00 95.69 98 ILE A C 1
ATOM 814 O O . ILE A 1 98 ? 6.308 -3.543 -0.452 1.00 95.69 98 ILE A O 1
ATOM 818 N N . SER A 1 99 ? 6.550 -5.781 -0.624 1.00 95.62 99 SER A N 1
ATOM 819 C CA . SER A 1 99 ? 7.211 -5.834 -1.920 1.00 95.62 99 SER A CA 1
ATOM 820 C C . SER A 1 99 ? 6.643 -6.999 -2.749 1.00 95.62 99 SER A C 1
ATOM 822 O O . SER A 1 99 ? 5.936 -7.860 -2.201 1.00 95.62 99 SER A O 1
ATOM 824 N N . PRO A 1 100 ? 6.916 -7.080 -4.065 1.00 94.50 100 PRO A N 1
ATOM 825 C CA . PRO A 1 100 ? 6.432 -8.177 -4.907 1.00 94.50 100 PRO A CA 1
ATOM 826 C C . PRO A 1 100 ? 6.793 -9.576 -4.378 1.00 94.50 100 PRO A C 1
ATOM 828 O O . PRO A 1 100 ? 6.011 -10.522 -4.506 1.00 94.50 100 PRO A O 1
ATOM 831 N N . GLU A 1 101 ? 7.947 -9.714 -3.724 1.00 92.62 101 GLU A N 1
ATOM 832 C CA . GLU A 1 101 ? 8.474 -10.973 -3.185 1.00 92.62 101 GLU A CA 1
ATOM 833 C C . GLU A 1 101 ? 7.586 -11.582 -2.092 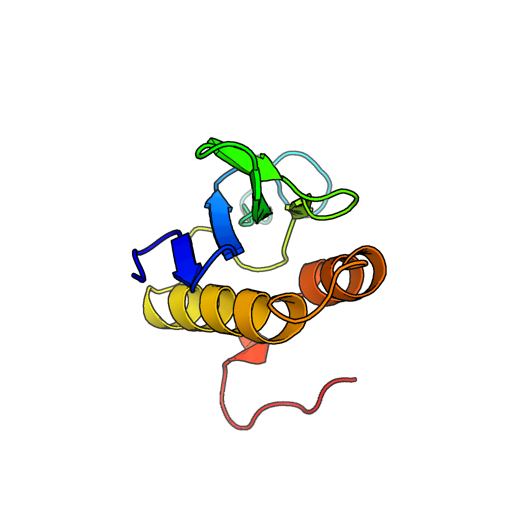1.00 92.62 101 GLU A C 1
ATOM 835 O O . GLU A 1 101 ? 7.617 -12.792 -1.873 1.00 92.62 101 GLU A O 1
ATOM 840 N N . TRP A 1 102 ? 6.737 -10.790 -1.434 1.00 92.50 102 TRP A N 1
ATOM 841 C CA . TRP A 1 102 ? 5.791 -11.297 -0.430 1.00 92.50 102 TRP A CA 1
ATOM 842 C C . TRP A 1 102 ? 4.703 -12.197 -1.039 1.00 92.50 102 TRP A C 1
ATOM 844 O O . TRP A 1 102 ? 3.983 -12.912 -0.322 1.00 92.50 102 TRP A O 1
ATOM 854 N N . PHE A 1 103 ? 4.568 -12.142 -2.366 1.00 90.56 103 PHE A N 1
ATOM 855 C CA . PHE A 1 103 ? 3.494 -12.748 -3.141 1.00 90.56 103 PHE A CA 1
ATOM 856 C C . PHE A 1 103 ? 3.970 -13.783 -4.165 1.00 90.56 103 PHE A C 1
ATOM 858 O O . PHE A 1 103 ? 3.124 -14.343 -4.880 1.00 90.56 103 PHE A O 1
ATOM 865 N N . THR A 1 104 ? 5.280 -14.040 -4.227 1.00 85.19 104 THR A N 1
ATOM 866 C CA . THR A 1 104 ? 5.889 -15.104 -5.031 1.00 85.19 104 THR A CA 1
ATOM 867 C C . THR A 1 104 ? 5.900 -16.430 -4.262 1.00 85.19 104 THR A C 1
ATOM 869 O O . THR A 1 104 ? 5.886 -16.464 -3.030 1.00 85.19 104 THR A O 1
ATOM 872 N N . GLU A 1 105 ? 5.867 -17.550 -4.990 1.00 76.75 105 GLU A N 1
ATOM 873 C CA . GLU A 1 105 ? 5.964 -18.889 -4.398 1.00 76.75 105 GLU A CA 1
ATOM 874 C C . GLU A 1 105 ? 7.355 -19.517 -4.607 1.00 76.75 105 GLU A C 1
ATOM 876 O O . GLU A 1 105 ? 7.944 -19.330 -5.674 1.00 76.75 105 GLU A O 1
ATOM 881 N N . PRO A 1 106 ? 7.855 -20.325 -3.647 1.00 66.44 106 PRO A N 1
ATOM 882 C CA . PRO A 1 106 ? 7.299 -20.545 -2.313 1.00 66.44 106 PRO A CA 1
ATOM 883 C C . PRO A 1 106 ? 7.487 -19.301 -1.444 1.00 66.44 106 PRO A C 1
ATOM 885 O O . PRO A 1 106 ? 8.537 -18.664 -1.471 1.00 66.44 106 PRO A O 1
ATOM 888 N N . ARG A 1 107 ? 6.455 -18.974 -0.664 1.00 58.16 107 ARG A N 1
ATOM 889 C CA . ARG A 1 107 ? 6.447 -17.806 0.213 1.00 58.16 107 ARG A CA 1
ATOM 890 C C . ARG A 1 107 ? 7.628 -17.914 1.177 1.00 58.16 107 ARG A C 1
ATOM 892 O O . ARG A 1 107 ? 7.631 -18.802 2.032 1.00 58.16 107 ARG A O 1
ATOM 899 N N . LEU A 1 108 ? 8.634 -17.050 1.038 1.00 52.12 108 LEU A N 1
ATOM 900 C CA . LEU A 1 108 ? 9.638 -16.902 2.086 1.00 52.12 108 LEU A CA 1
ATOM 901 C C . LEU A 1 108 ? 8.872 -16.453 3.334 1.00 52.12 108 LEU A C 1
ATOM 903 O O . LEU A 1 108 ? 8.121 -15.477 3.291 1.00 52.12 108 LEU A O 1
ATOM 907 N N . SER A 1 109 ? 8.937 -17.255 4.400 1.00 49.19 109 SER A N 1
ATOM 908 C CA . SER A 1 109 ? 8.253 -16.947 5.655 1.00 49.19 109 SER A CA 1
ATOM 909 C C . SER A 1 109 ? 8.634 -15.540 6.107 1.00 49.19 109 SER A C 1
ATOM 911 O O . SER A 1 109 ? 9.798 -15.166 5.956 1.00 49.19 109 SER A O 1
ATOM 913 N N . ARG A 1 110 ? 7.663 -14.803 6.679 1.00 54.94 110 ARG A N 1
ATOM 914 C CA . ARG A 1 110 ? 7.899 -13.565 7.448 1.00 54.94 110 ARG A CA 1
ATOM 915 C C . ARG A 1 110 ? 9.205 -13.741 8.247 1.00 54.94 110 ARG A C 1
ATOM 917 O O . ARG A 1 110 ? 9.350 -14.774 8.906 1.00 54.94 110 ARG A O 1
ATOM 924 N N . PHE A 1 111 ? 10.137 -12.799 8.078 1.00 53.44 111 PHE A N 1
ATOM 925 C CA . PHE A 1 111 ? 11.424 -12.761 8.781 1.00 53.44 111 PHE A CA 1
ATOM 926 C C . PHE A 1 111 ? 11.258 -12.962 10.292 1.00 53.44 111 PHE A C 1
ATOM 928 O O . PHE A 1 111 ? 10.257 -12.449 10.847 1.00 53.44 111 PHE A O 1
#

Secondary structure (DSSP, 8-state):
-B-SSEEEETTEEEEEEEEEEETTEE--TT-TT---EEEEEEEEEETTEEEEEEEEEEEEEEETT--HHHHHHHHHHHHHHHTT-S--HHHHHHHTT--GGGGSSS-----

Sequence (111 aa):
MIDQTFLVQGDRRVDLWQAGEGWNGDFNPDDPNDVEFWRFDVQERIDGQWETMDDASYCTQLPVDSDFTTTQKALRWIMDETYSVNNVKKICEELSWISPEWFTEPRLSRF

Foldseek 3Di:
DDDLAKDDDDQKIKGWDFPCAWDPGHFDPVDPPTFGFIKMFIWGQDPNDTDGAPQGIATAQAGPPDDSVLSRVLNVVLCVQPVVPRPCNVVNVVSSHDYSQCVDPPHPPDD

Radius of gyration: 14.01 Å; chains: 1; bounding box: 39×32×31 Å

pLDDT: mean 92.92, std 10.27, range [49.19, 98.44]